Protein AF-A0A2M7DZZ6-F1 (afdb_monomer_lite)

Radius of gyration: 14.43 Å; chains: 1; bounding box: 32×35×32 Å

Secondary structure (DSSP, 8-state):
-HHHHHHH------------GGGHHHHTT-TT---------GGG--EEEPTT--EEE-------TT-

Structure (mmCIF, N/CA/C/O backbone):
data_AF-A0A2M7DZZ6-F1
#
_entry.id   AF-A0A2M7DZZ6-F1
#
loop_
_atom_site.group_PDB
_atom_site.id
_atom_site.type_symbol
_atom_site.label_atom_id
_atom_site.la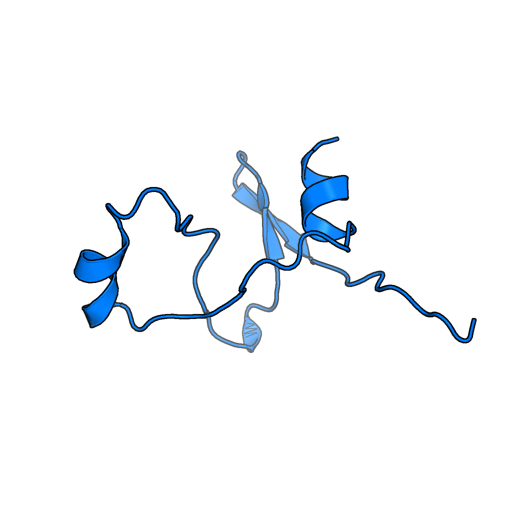bel_alt_id
_atom_site.label_comp_id
_atom_site.label_asym_id
_atom_site.label_entity_id
_atom_site.label_seq_id
_atom_site.pdbx_PDB_ins_code
_atom_site.Cartn_x
_atom_site.Cartn_y
_atom_site.Cartn_z
_atom_site.occupancy
_atom_site.B_iso_or_equiv
_atom_site.auth_seq_id
_atom_site.auth_comp_id
_atom_site.auth_asym_id
_atom_site.auth_atom_id
_atom_site.pdbx_PDB_model_num
ATOM 1 N N . ALA A 1 1 ? 3.218 -8.429 -16.835 1.00 66.88 1 ALA A N 1
ATOM 2 C CA . ALA A 1 1 ? 2.295 -9.151 -15.941 1.00 66.88 1 ALA A CA 1
ATOM 3 C C . ALA A 1 1 ? 1.450 -8.111 -15.200 1.00 66.88 1 ALA A C 1
ATOM 5 O O . ALA A 1 1 ? 1.932 -6.981 -15.096 1.00 66.88 1 ALA A O 1
ATOM 6 N N . PRO A 1 2 ? 0.203 -8.414 -14.804 1.00 77.81 2 PRO A N 1
ATOM 7 C CA . PRO A 1 2 ? -0.734 -7.438 -14.228 1.00 77.81 2 PRO A CA 1
ATOM 8 C C . PRO A 1 2 ? -0.153 -6.623 -13.062 1.00 77.81 2 PRO A C 1
ATOM 10 O O . PRO A 1 2 ? -0.415 -5.433 -12.943 1.00 77.81 2 PRO A O 1
ATOM 13 N N . GLU A 1 3 ? 0.721 -7.233 -12.266 1.00 80.75 3 GLU A N 1
ATOM 14 C CA . GLU A 1 3 ? 1.370 -6.652 -11.088 1.00 80.75 3 GLU A CA 1
ATOM 15 C C . GLU A 1 3 ? 2.323 -5.512 -11.464 1.00 80.75 3 GLU A C 1
ATOM 17 O O . GLU A 1 3 ? 2.435 -4.519 -10.753 1.00 80.75 3 GLU A O 1
ATOM 22 N N . ILE A 1 4 ? 2.987 -5.619 -12.620 1.00 81.00 4 ILE A N 1
ATOM 23 C CA . ILE A 1 4 ? 3.889 -4.570 -13.114 1.00 81.00 4 ILE A CA 1
ATOM 24 C C . ILE A 1 4 ? 3.086 -3.319 -13.476 1.00 81.00 4 ILE A C 1
ATOM 26 O O . ILE A 1 4 ? 3.524 -2.218 -13.154 1.00 81.00 4 ILE A O 1
ATOM 30 N N . ALA A 1 5 ? 1.924 -3.495 -14.116 1.00 83.19 5 ALA A N 1
ATOM 31 C CA . ALA A 1 5 ? 1.028 -2.395 -14.460 1.00 83.19 5 ALA A CA 1
ATOM 32 C C . ALA A 1 5 ? 0.385 -1.788 -13.205 1.00 83.19 5 ALA A C 1
ATOM 34 O O . ALA A 1 5 ? 0.359 -0.575 -13.084 1.00 83.19 5 ALA A O 1
ATOM 35 N N . ALA A 1 6 ? -0.038 -2.605 -12.237 1.00 86.50 6 ALA A N 1
ATOM 36 C CA . ALA A 1 6 ? -0.615 -2.109 -10.987 1.00 86.50 6 ALA A CA 1
ATOM 37 C C . ALA A 1 6 ? 0.385 -1.320 -10.118 1.00 86.50 6 ALA A C 1
ATOM 39 O O . ALA A 1 6 ? -0.003 -0.374 -9.443 1.00 86.50 6 ALA A O 1
ATOM 40 N N . LEU A 1 7 ? 1.669 -1.703 -10.112 1.00 87.12 7 LEU A N 1
ATOM 41 C CA . LEU A 1 7 ? 2.685 -1.070 -9.257 1.00 87.12 7 LEU A CA 1
ATOM 42 C C . LEU A 1 7 ? 3.453 0.074 -9.928 1.00 87.12 7 LEU A C 1
ATOM 44 O O . LEU A 1 7 ? 3.970 0.944 -9.233 1.00 87.12 7 LEU A O 1
ATOM 48 N N . ASN A 1 8 ? 3.590 0.046 -11.255 1.00 83.38 8 ASN A N 1
ATOM 49 C CA . ASN A 1 8 ? 4.395 1.023 -12.002 1.00 83.38 8 ASN A CA 1
ATOM 50 C C . ASN A 1 8 ? 3.598 1.768 -13.075 1.00 83.38 8 ASN A C 1
ATOM 52 O O . ASN A 1 8 ? 4.151 2.638 -13.748 1.00 83.38 8 ASN A O 1
ATOM 56 N N . GLY A 1 9 ? 2.332 1.408 -13.265 1.00 79.25 9 GLY A N 1
ATOM 57 C CA . GLY A 1 9 ? 1.398 2.195 -14.049 1.00 79.25 9 GLY A CA 1
ATOM 58 C C . GLY A 1 9 ? 1.089 3.524 -13.370 1.00 79.25 9 GLY A C 1
ATOM 59 O O . GLY A 1 9 ? 1.548 3.834 -12.270 1.00 79.25 9 GLY A O 1
ATOM 60 N N . GLY A 1 10 ? 0.323 4.335 -14.072 1.00 83.25 10 GLY A N 1
ATOM 61 C CA . GLY A 1 10 ? -0.170 5.612 -13.595 1.00 83.25 10 GLY A CA 1
ATOM 62 C C . GLY A 1 10 ? -1.433 5.966 -14.362 1.00 83.25 10 GLY A C 1
ATOM 63 O O . GLY A 1 10 ? -1.914 5.171 -15.163 1.00 83.25 10 GLY A O 1
ATOM 64 N N . GLU A 1 11 ? -1.945 7.175 -14.136 1.00 86.50 11 GLU A N 1
ATOM 65 C CA . GLU A 1 11 ? -3.184 7.667 -14.764 1.00 86.50 11 GLU A CA 1
ATOM 66 C C . GLU A 1 11 ? -4.459 6.896 -14.362 1.00 86.50 11 GLU A C 1
ATOM 68 O O . GLU A 1 11 ? -5.512 7.112 -14.953 1.00 86.50 11 GLU A O 1
ATOM 73 N N . ASP A 1 12 ? -4.406 6.065 -13.314 1.00 87.06 12 ASP A N 1
ATOM 74 C CA . ASP A 1 12 ? -5.593 5.399 -12.754 1.00 87.06 12 ASP A CA 1
ATOM 75 C C . ASP A 1 12 ? -6.483 6.364 -11.948 1.00 87.06 12 ASP A C 1
ATOM 77 O O . ASP A 1 12 ? -7.683 6.149 -11.813 1.00 87.06 12 ASP A O 1
ATOM 81 N N . TYR A 1 13 ? -5.905 7.453 -11.422 1.00 90.38 13 TYR A N 1
ATOM 82 C CA . TYR A 1 13 ? -6.589 8.462 -10.591 1.00 90.38 13 TYR A CA 1
ATOM 83 C C . TYR A 1 13 ? -7.357 7.887 -9.383 1.00 90.38 13 TYR A C 1
ATOM 85 O O . TYR A 1 13 ? -8.302 8.500 -8.885 1.00 90.38 13 TYR A O 1
ATOM 93 N N . GLU A 1 14 ? -6.915 6.734 -8.886 1.00 93.56 14 GLU A N 1
ATOM 94 C CA . GLU A 1 14 ? -7.462 6.072 -7.705 1.00 93.56 14 GLU A CA 1
ATOM 95 C C . GLU A 1 14 ? -6.930 6.671 -6.394 1.00 93.56 14 GLU A C 1
ATOM 97 O O . GLU A 1 14 ? -5.910 7.368 -6.349 1.00 93.56 14 GLU A O 1
ATOM 102 N N . LEU A 1 15 ? -7.618 6.367 -5.292 1.00 94.94 15 LEU A N 1
ATOM 103 C CA . LEU A 1 15 ? -7.196 6.762 -3.949 1.00 94.94 15 LEU A CA 1
ATOM 104 C C . LEU A 1 15 ? -6.399 5.646 -3.269 1.00 94.94 15 LEU A C 1
ATOM 106 O O . LEU A 1 15 ? -6.892 4.534 -3.093 1.00 94.94 15 LEU A O 1
ATOM 110 N N . LEU A 1 16 ? -5.207 5.983 -2.773 1.00 94.69 16 LEU A N 1
ATOM 111 C CA . LEU A 1 16 ? -4.441 5.141 -1.857 1.00 94.69 16 LEU A CA 1
ATOM 112 C C . LEU A 1 16 ? -4.447 5.768 -0.463 1.00 94.69 16 LEU A C 1
ATOM 114 O O . LEU A 1 16 ? -3.996 6.897 -0.271 1.00 94.69 16 LEU A O 1
ATOM 118 N N . PHE A 1 17 ? -4.959 5.035 0.519 1.00 96.25 17 PHE A N 1
ATOM 119 C CA . PHE A 1 17 ? -5.077 5.507 1.894 1.00 96.25 17 PHE A CA 1
ATOM 120 C C . PHE A 1 17 ? -4.966 4.350 2.885 1.00 96.25 17 PHE A C 1
ATOM 122 O O . PHE A 1 17 ? -4.994 3.176 2.519 1.00 96.25 17 PHE A O 1
ATOM 129 N N . THR A 1 18 ? -4.848 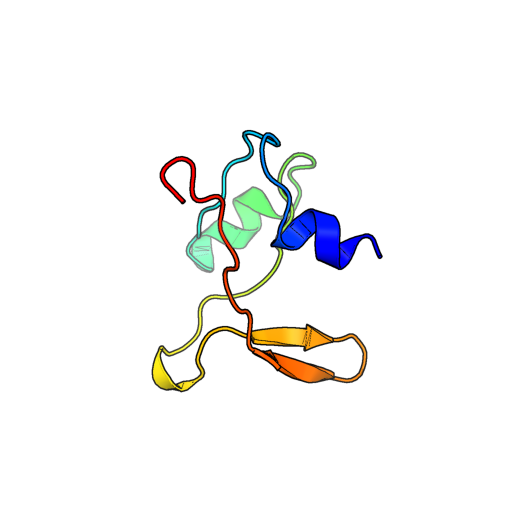4.699 4.163 1.00 97.25 18 THR A N 1
ATOM 130 C CA . THR A 1 18 ? -4.842 3.746 5.271 1.00 97.25 18 THR A CA 1
ATOM 131 C C . THR A 1 18 ? -6.064 3.967 6.153 1.00 97.25 18 THR A C 1
ATOM 133 O O . THR A 1 18 ? -6.603 5.073 6.240 1.00 97.25 18 THR A O 1
ATOM 136 N N . VAL A 1 19 ? -6.507 2.907 6.825 1.00 96.81 19 VAL A N 1
ATOM 137 C CA . VAL A 1 19 ? -7.539 2.980 7.861 1.00 96.81 19 VAL A CA 1
ATOM 138 C C . VAL A 1 19 ? -7.049 2.298 9.120 1.00 96.81 19 VAL A C 1
ATOM 140 O O . VAL A 1 19 ? -6.243 1.370 9.081 1.00 96.81 19 VAL A O 1
ATOM 143 N N . SER A 1 20 ? -7.564 2.744 10.259 1.00 96.75 20 SER A N 1
ATOM 144 C CA . SER A 1 20 ? -7.302 2.052 11.511 1.00 96.75 20 SER A CA 1
ATOM 145 C C . SER A 1 20 ? -8.047 0.710 11.551 1.00 96.75 20 SER A C 1
ATOM 147 O O . SER A 1 20 ? -9.163 0.601 11.041 1.00 96.75 20 SER A O 1
ATOM 149 N N . LEU A 1 21 ? -7.471 -0.308 12.200 1.00 95.12 21 LEU A N 1
ATOM 150 C CA . LEU A 1 21 ? -8.080 -1.647 12.275 1.00 95.12 21 LEU A CA 1
ATOM 151 C C . LEU A 1 21 ? -9.492 -1.641 12.889 1.00 95.12 21 LEU A C 1
ATOM 153 O O . LEU A 1 21 ? -10.342 -2.425 12.478 1.00 95.12 21 LEU A O 1
ATOM 157 N N . LYS A 1 22 ? -9.788 -0.715 13.814 1.00 97.31 22 LYS A N 1
ATOM 158 C CA . LYS A 1 22 ? -11.141 -0.539 14.388 1.00 97.31 22 LYS A CA 1
ATOM 159 C C . LYS A 1 22 ? -12.197 -0.122 13.353 1.00 97.31 22 LYS A C 1
ATOM 161 O O . LYS A 1 22 ? -13.385 -0.314 13.593 1.00 97.31 22 LYS A O 1
ATOM 166 N N . ASP A 1 23 ? -11.781 0.460 12.229 1.00 96.50 23 ASP A N 1
ATOM 167 C CA . ASP A 1 23 ? -12.662 0.920 11.154 1.00 96.50 23 ASP A CA 1
ATOM 168 C C . ASP A 1 23 ? -12.735 -0.077 9.984 1.00 96.50 23 ASP A C 1
ATOM 170 O O . ASP A 1 23 ? -13.547 0.113 9.083 1.00 96.50 23 ASP A O 1
ATOM 174 N N . TYR A 1 24 ? -11.955 -1.166 10.011 1.00 95.12 24 TYR A N 1
ATOM 175 C CA . TYR A 1 24 ? -11.909 -2.178 8.947 1.00 95.12 24 TYR A CA 1
ATOM 176 C C . TYR A 1 24 ? -13.290 -2.758 8.613 1.00 95.12 24 TYR A C 1
ATOM 178 O O . TYR A 1 24 ? -13.680 -2.857 7.450 1.00 95.12 24 TYR A O 1
ATOM 186 N N . GLU A 1 25 ? -14.078 -3.064 9.644 1.00 95.75 25 GLU A N 1
ATOM 187 C CA . GLU A 1 25 ? -15.431 -3.610 9.500 1.00 95.75 25 GLU A CA 1
ATOM 188 C C . GLU A 1 25 ? -16.372 -2.690 8.708 1.00 95.75 25 GLU A C 1
ATOM 190 O O . GLU A 1 25 ? -17.309 -3.173 8.075 1.00 95.75 25 GLU A O 1
ATOM 195 N N . LYS A 1 26 ? -16.109 -1.375 8.696 1.00 95.75 26 LYS A N 1
ATOM 196 C CA . LYS A 1 26 ? -16.904 -0.396 7.942 1.00 95.75 26 LYS A CA 1
ATOM 197 C C . LYS A 1 26 ? -16.620 -0.445 6.442 1.00 95.75 26 LYS A C 1
ATOM 199 O O . LYS A 1 26 ? -17.492 -0.070 5.666 1.00 95.75 26 LYS A O 1
ATOM 204 N N . ILE A 1 27 ? -15.421 -0.877 6.043 1.00 95.19 27 ILE A N 1
ATOM 205 C CA . ILE A 1 27 ? -14.967 -0.810 4.647 1.00 95.19 27 ILE A CA 1
ATOM 206 C C . ILE A 1 27 ? -14.901 -2.169 3.952 1.00 95.19 27 ILE A C 1
ATOM 208 O O . ILE A 1 27 ? -15.041 -2.220 2.738 1.00 95.19 27 ILE A O 1
ATOM 212 N N . LYS A 1 28 ? -14.742 -3.276 4.693 1.00 91.88 28 LYS A N 1
ATOM 213 C CA . LYS A 1 28 ? -14.429 -4.602 4.121 1.00 91.88 28 LYS A CA 1
ATOM 214 C C . LYS A 1 28 ? -15.446 -5.153 3.111 1.00 91.88 28 LYS A C 1
ATOM 216 O O . LYS A 1 28 ? -15.123 -6.062 2.360 1.00 91.88 28 LYS A O 1
ATOM 221 N N . ASN A 1 29 ? -16.679 -4.645 3.136 1.00 93.94 29 ASN A N 1
ATOM 222 C CA . ASN A 1 29 ? -17.771 -5.087 2.263 1.00 93.94 29 ASN 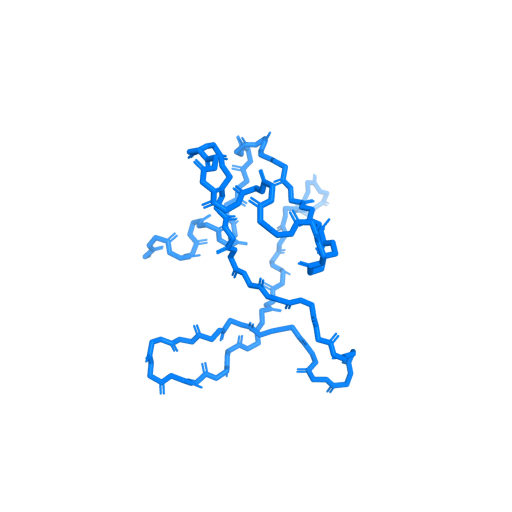A CA 1
ATOM 223 C C . ASN A 1 29 ? -18.118 -4.059 1.169 1.00 93.94 29 ASN A C 1
ATOM 225 O O . ASN A 1 29 ? -19.059 -4.287 0.407 1.00 93.94 29 ASN A O 1
ATOM 229 N N . LEU A 1 30 ? -17.418 -2.921 1.114 1.00 96.31 30 LEU A N 1
ATOM 230 C CA . LEU A 1 30 ? -17.607 -1.921 0.064 1.00 96.31 30 LEU A CA 1
ATOM 231 C C . LEU A 1 30 ? -16.935 -2.425 -1.213 1.00 96.31 30 LEU A C 1
ATOM 233 O O . LEU A 1 30 ? -15.763 -2.786 -1.196 1.00 96.31 30 LEU A O 1
ATOM 237 N N . LYS A 1 31 ? -17.682 -2.482 -2.317 1.00 94.94 31 LYS A N 1
ATOM 238 C CA . LYS A 1 31 ? -17.210 -3.100 -3.568 1.00 94.94 31 LYS A CA 1
ATOM 239 C C . LYS A 1 31 ? -16.144 -2.264 -4.269 1.00 94.94 31 LYS A C 1
ATOM 241 O O . LYS A 1 31 ? -15.358 -2.795 -5.040 1.00 94.94 31 LYS A O 1
ATOM 246 N N . GLU A 1 32 ? -16.154 -0.966 -4.009 1.00 95.69 32 GLU A N 1
ATOM 247 C CA . GLU A 1 32 ? -15.269 0.040 -4.580 1.00 95.69 32 GLU A CA 1
ATOM 248 C C . GLU A 1 32 ? -13.909 0.085 -3.869 1.00 95.69 32 GLU A C 1
ATOM 250 O O . GLU A 1 32 ? -13.000 0.763 -4.331 1.00 95.69 32 GLU A O 1
ATOM 255 N N . ILE A 1 33 ? -13.756 -0.615 -2.737 1.00 95.94 33 ILE A N 1
ATOM 256 C CA . ILE A 1 33 ? -12.542 -0.581 -1.919 1.00 95.94 33 ILE A CA 1
ATOM 257 C C . ILE A 1 33 ? -11.930 -1.975 -1.863 1.00 95.94 33 ILE A C 1
ATOM 259 O O . ILE A 1 33 ? -12.556 -2.932 -1.414 1.00 95.94 33 ILE A O 1
ATOM 263 N N . SER A 1 34 ? -10.664 -2.068 -2.258 1.00 94.69 34 SER A N 1
ATOM 264 C CA . SER A 1 34 ? -9.858 -3.279 -2.104 1.00 94.69 34 SER A CA 1
ATOM 265 C C . SER A 1 34 ? -8.790 -3.062 -1.039 1.00 94.69 34 SER A C 1
ATOM 267 O O . SER A 1 34 ? -8.030 -2.098 -1.095 1.00 94.69 34 SER A O 1
ATOM 269 N N . VAL A 1 35 ? -8.715 -3.967 -0.063 1.00 94.62 35 VAL A N 1
ATOM 270 C CA . VAL A 1 35 ? -7.638 -3.961 0.933 1.00 94.62 35 VAL A CA 1
ATOM 271 C C . VAL A 1 35 ? -6.448 -4.719 0.360 1.00 94.62 35 VAL A C 1
ATOM 273 O O . VAL A 1 35 ? -6.541 -5.918 0.114 1.00 94.62 35 VAL A O 1
ATOM 276 N N . ILE A 1 36 ? -5.341 -4.008 0.142 1.00 94.00 36 ILE A N 1
ATOM 277 C CA . ILE A 1 36 ? -4.164 -4.524 -0.578 1.00 94.00 36 ILE A CA 1
ATOM 278 C C . ILE A 1 36 ? -2.951 -4.804 0.324 1.00 94.00 36 ILE A C 1
ATOM 280 O O . ILE A 1 36 ? -1.902 -5.208 -0.165 1.00 94.00 36 ILE A O 1
ATOM 284 N N . GLY A 1 37 ? -3.063 -4.580 1.636 1.00 94.25 37 GLY A N 1
ATOM 285 C CA . GLY A 1 37 ? -1.956 -4.784 2.567 1.00 94.25 37 GLY A CA 1
ATOM 286 C C . GLY A 1 37 ? -2.236 -4.259 3.972 1.00 94.25 37 GLY A C 1
ATOM 287 O O . GLY A 1 37 ? -3.367 -3.904 4.304 1.00 94.25 37 GLY A O 1
ATOM 288 N N . ASN A 1 38 ? -1.184 -4.205 4.790 1.00 95.00 38 ASN A N 1
ATOM 289 C CA . ASN A 1 38 ? -1.215 -3.695 6.160 1.00 95.00 38 ASN A CA 1
ATOM 290 C C . ASN A 1 38 ? -0.026 -2.758 6.392 1.00 95.00 38 ASN A C 1
ATOM 292 O O . ASN A 1 38 ? 1.048 -2.973 5.833 1.00 95.00 38 ASN A O 1
ATOM 296 N N . ILE A 1 39 ? -0.209 -1.751 7.246 1.00 96.19 39 ILE A N 1
ATOM 297 C CA . ILE A 1 39 ? 0.903 -0.941 7.753 1.00 96.19 39 ILE A CA 1
ATOM 298 C C . ILE A 1 39 ? 1.606 -1.721 8.865 1.00 96.19 39 ILE A C 1
ATOM 300 O O . ILE A 1 39 ? 0.946 -2.258 9.756 1.00 96.19 39 ILE A O 1
ATOM 304 N N . ILE A 1 40 ? 2.932 -1.776 8.790 1.00 94.75 40 ILE A N 1
ATOM 305 C CA . I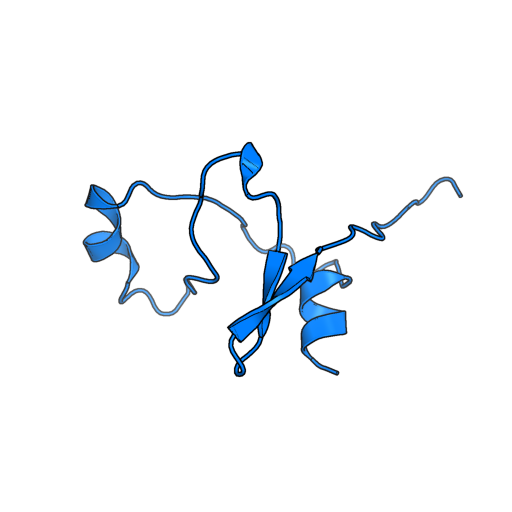LE A 1 40 ? 3.822 -2.479 9.721 1.00 94.75 40 ILE A CA 1
ATOM 306 C C . ILE A 1 40 ? 4.858 -1.504 10.292 1.00 94.75 40 ILE A C 1
ATOM 308 O O . ILE A 1 40 ? 4.807 -0.306 9.997 1.00 94.75 40 ILE A O 1
ATOM 312 N N . ASP A 1 41 ? 5.757 -1.996 11.142 1.00 96.44 41 ASP A N 1
ATOM 313 C CA . ASP A 1 41 ? 6.857 -1.184 11.654 1.00 96.44 41 ASP A CA 1
ATOM 314 C C . ASP A 1 41 ? 7.785 -0.758 10.506 1.00 96.44 41 ASP A C 1
ATOM 316 O O . ASP A 1 41 ? 8.019 -1.511 9.561 1.00 96.44 41 ASP A O 1
ATOM 320 N N . GLU A 1 42 ? 8.327 0.456 10.580 1.00 93.62 42 GLU A N 1
ATOM 321 C CA . GLU A 1 42 ? 9.232 0.979 9.554 1.00 93.62 42 GLU A CA 1
ATOM 322 C C . GLU A 1 42 ? 10.469 0.083 9.362 1.00 93.62 42 GLU A C 1
ATOM 324 O O . GLU A 1 42 ? 10.974 -0.044 8.246 1.00 93.62 42 GLU A O 1
ATOM 329 N N . SER A 1 43 ? 10.925 -0.587 10.428 1.00 95.50 43 SER A N 1
ATOM 330 C CA . SER A 1 43 ? 12.076 -1.496 10.386 1.00 95.50 43 SER A CA 1
ATOM 331 C C . SER A 1 43 ? 11.868 -2.739 9.514 1.00 95.50 43 SER A C 1
ATOM 333 O O . SER A 1 43 ? 12.852 -3.302 9.030 1.00 95.50 43 SER A O 1
ATOM 335 N N . ASP A 1 44 ? 10.616 -3.123 9.250 1.00 92.31 44 ASP A N 1
ATOM 336 C CA . ASP A 1 44 ? 10.267 -4.247 8.374 1.00 92.31 44 ASP A CA 1
ATOM 337 C C . ASP A 1 44 ? 10.218 -3.844 6.882 1.00 92.31 44 ASP A C 1
ATOM 339 O O . ASP A 1 44 ? 10.185 -4.701 5.994 1.00 92.31 44 ASP A O 1
ATOM 343 N N . GLY A 1 45 ? 10.260 -2.541 6.582 1.00 92.00 45 GLY A N 1
ATOM 344 C CA . GLY A 1 45 ? 10.343 -2.000 5.225 1.00 92.00 45 GLY A CA 1
ATOM 345 C C . GLY A 1 45 ? 9.050 -2.090 4.400 1.00 92.00 45 GLY A C 1
ATOM 346 O O . GLY A 1 45 ? 7.951 -2.287 4.913 1.00 92.00 45 GLY A O 1
ATOM 347 N N . MET A 1 46 ? 9.182 -1.907 3.080 1.00 93.19 46 MET A N 1
ATOM 348 C CA . MET A 1 46 ? 8.066 -1.900 2.125 1.00 93.19 46 MET A CA 1
ATOM 349 C C . MET A 1 46 ? 8.223 -3.039 1.116 1.00 93.19 46 MET A C 1
ATOM 351 O O . MET A 1 46 ? 9.037 -2.965 0.193 1.00 93.19 46 MET A O 1
ATOM 355 N N . ASN A 1 47 ? 7.427 -4.092 1.292 1.00 93.44 47 ASN A N 1
ATOM 356 C CA . ASN A 1 47 ? 7.561 -5.334 0.539 1.00 93.44 47 ASN A CA 1
ATOM 357 C C . ASN A 1 47 ? 6.227 -5.773 -0.071 1.00 93.44 47 ASN A C 1
ATOM 359 O O . ASN A 1 47 ? 5.182 -5.713 0.575 1.00 93.44 47 ASN A O 1
ATOM 363 N N . LEU A 1 48 ? 6.286 -6.285 -1.298 1.00 92.81 48 LEU A N 1
ATOM 364 C CA . LEU A 1 48 ? 5.240 -7.107 -1.883 1.00 92.81 48 LEU A CA 1
ATOM 365 C C . LEU A 1 48 ? 5.415 -8.534 -1.363 1.00 92.81 48 LEU A C 1
ATOM 367 O O . LEU A 1 48 ? 6.490 -9.123 -1.498 1.00 92.81 48 LEU A O 1
ATOM 371 N N . ILE A 1 49 ? 4.356 -9.090 -0.783 1.00 93.31 49 ILE A N 1
ATOM 372 C CA . ILE A 1 49 ? 4.324 -10.490 -0.365 1.00 93.31 49 ILE A CA 1
ATOM 373 C C . ILE A 1 49 ? 3.728 -11.300 -1.509 1.00 93.31 49 ILE A C 1
ATOM 375 O O . ILE A 1 49 ? 2.585 -11.083 -1.899 1.00 93.31 49 ILE A O 1
ATOM 379 N N . SER A 1 50 ? 4.526 -12.199 -2.068 1.00 90.50 50 SER A N 1
ATOM 380 C CA . SER A 1 50 ? 4.073 -13.118 -3.117 1.00 90.50 50 SER A CA 1
ATOM 381 C C . SER A 1 50 ? 3.271 -14.289 -2.542 1.00 90.50 50 SER A C 1
ATOM 383 O O . SER A 1 50 ? 3.335 -14.563 -1.343 1.00 90.50 50 SER A O 1
ATOM 385 N N . ASP A 1 51 ? 2.547 -15.010 -3.400 1.00 89.94 51 ASP A N 1
ATOM 386 C CA . ASP A 1 51 ? 1.694 -16.138 -2.997 1.00 89.94 51 ASP A CA 1
ATOM 387 C C . ASP A 1 51 ? 2.456 -17.263 -2.269 1.00 89.94 51 ASP A C 1
ATOM 389 O O . ASP A 1 51 ? 1.873 -17.986 -1.462 1.00 89.94 51 ASP A O 1
ATOM 393 N N . ASP A 1 52 ? 3.765 -17.409 -2.521 1.00 94.31 52 ASP A N 1
ATOM 394 C CA . ASP A 1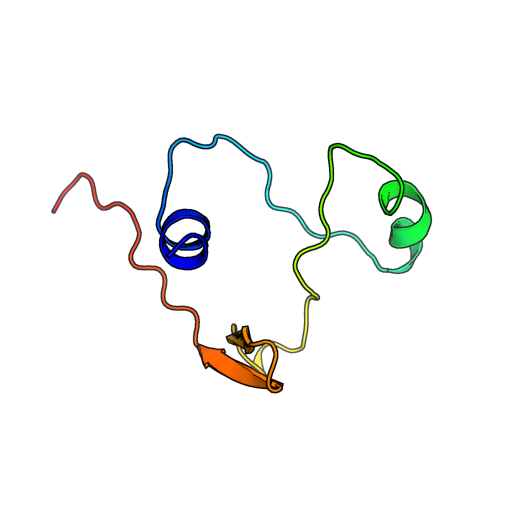 52 ? 4.642 -18.372 -1.835 1.00 94.31 52 ASP A CA 1
ATOM 395 C C . ASP A 1 52 ? 5.280 -17.814 -0.543 1.00 94.31 52 ASP A C 1
ATOM 397 O O . ASP A 1 52 ? 6.107 -18.477 0.087 1.00 94.31 52 ASP A O 1
ATOM 401 N N . GLY A 1 53 ? 4.884 -16.606 -0.133 1.00 92.44 53 GLY A N 1
ATOM 402 C CA . GLY A 1 53 ? 5.317 -15.937 1.090 1.00 92.44 53 GLY A CA 1
ATOM 403 C C . GLY A 1 53 ? 6.647 -15.192 0.979 1.00 92.44 53 GLY A C 1
ATOM 404 O O . GLY A 1 53 ? 7.104 -14.630 1.977 1.00 92.44 53 GLY A O 1
ATOM 405 N N . LYS A 1 54 ? 7.294 -15.150 -0.195 1.00 94.00 54 LYS A N 1
ATOM 406 C CA . LYS A 1 54 ? 8.523 -14.359 -0.351 1.00 94.00 54 LYS A CA 1
ATOM 407 C C . LYS A 1 54 ? 8.227 -12.870 -0.284 1.00 94.00 54 LYS A C 1
ATOM 409 O O . LYS A 1 54 ? 7.270 -12.389 -0.894 1.00 94.00 54 LYS A O 1
ATOM 414 N N . GLN A 1 55 ? 9.118 -12.159 0.401 1.00 93.69 55 GLN A N 1
ATOM 415 C CA . GLN A 1 55 ? 9.144 -10.705 0.462 1.00 93.69 55 GLN A CA 1
ATOM 416 C C . GLN A 1 55 ? 9.967 -10.162 -0.703 1.00 93.69 55 GLN A C 1
ATOM 418 O O . GLN A 1 55 ? 11.138 -10.509 -0.865 1.00 93.69 55 GLN A O 1
ATOM 423 N N . ILE A 1 56 ? 9.343 -9.318 -1.514 1.00 92.06 56 ILE A N 1
ATOM 424 C CA . ILE A 1 56 ? 9.970 -8.661 -2.654 1.00 92.06 56 ILE A CA 1
ATOM 425 C C . ILE A 1 56 ? 9.944 -7.156 -2.371 1.00 92.06 56 ILE A C 1
ATOM 427 O O . ILE A 1 56 ? 8.856 -6.578 -2.352 1.00 92.06 56 ILE A O 1
ATOM 431 N N . PRO A 1 57 ? 11.099 -6.504 -2.149 1.00 91.94 57 PRO A N 1
ATOM 432 C CA . PRO A 1 57 ? 11.142 -5.068 -1.902 1.00 91.94 57 PRO A CA 1
ATOM 433 C C . PRO A 1 57 ? 10.497 -4.282 -3.041 1.00 91.94 57 PRO A C 1
ATOM 435 O O . PRO A 1 57 ? 10.813 -4.496 -4.214 1.00 91.94 57 PRO A O 1
ATOM 438 N N . ILE A 1 58 ? 9.599 -3.362 -2.697 1.00 88.69 58 ILE A N 1
ATOM 439 C CA . ILE A 1 58 ? 8.951 -2.502 -3.685 1.00 88.69 58 ILE A CA 1
ATOM 440 C C . ILE A 1 58 ? 9.881 -1.329 -3.979 1.00 88.69 58 ILE A C 1
ATOM 442 O O . ILE A 1 58 ? 10.235 -0.553 -3.092 1.00 88.69 58 ILE A O 1
ATOM 446 N N . THR A 1 59 ? 10.251 -1.168 -5.246 1.00 81.69 59 THR A N 1
ATOM 447 C CA . THR A 1 59 ? 11.010 -0.009 -5.721 1.00 81.69 59 THR A CA 1
ATOM 448 C C . THR A 1 59 ? 10.109 0.872 -6.569 1.00 81.69 59 THR A C 1
ATOM 450 O O . THR A 1 59 ? 9.644 0.438 -7.622 1.00 81.69 59 THR A O 1
ATOM 453 N N . ALA A 1 60 ? 9.892 2.116 -6.148 1.00 71.38 6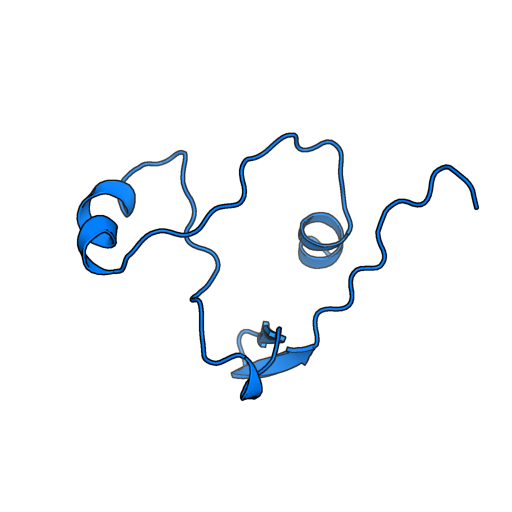0 ALA A N 1
ATOM 454 C CA . ALA A 1 60 ? 9.198 3.091 -6.975 1.00 71.38 60 ALA A CA 1
ATOM 455 C C . ALA A 1 60 ? 10.081 3.460 -8.176 1.00 71.38 60 ALA A C 1
ATOM 457 O O . ALA A 1 60 ? 11.118 4.101 -8.012 1.00 71.38 60 ALA A O 1
ATOM 458 N N . GLN A 1 61 ? 9.682 3.060 -9.384 1.00 71.25 61 GLN A N 1
ATOM 459 C CA . GLN A 1 61 ? 10.313 3.580 -10.599 1.00 71.25 61 GLN A CA 1
ATOM 460 C C . GLN A 1 61 ? 9.886 5.031 -10.855 1.00 71.25 61 GLN A C 1
ATOM 462 O O . GLN A 1 61 ? 10.728 5.855 -11.210 1.00 71.25 61 GLN A O 1
ATOM 467 N N . GLY A 1 62 ? 8.614 5.340 -10.568 1.00 66.19 62 GLY A N 1
ATOM 468 C CA . GLY A 1 62 ? 8.018 6.671 -10.678 1.00 66.19 62 GLY A CA 1
ATOM 469 C C . GLY A 1 62 ? 7.974 7.212 -12.112 1.00 66.19 62 GLY A C 1
ATOM 470 O O . GLY A 1 62 ? 8.750 6.823 -12.981 1.00 66.19 62 GLY A O 1
ATOM 471 N N . TRP A 1 63 ? 7.073 8.160 -12.366 1.00 67.00 63 TRP A N 1
ATOM 472 C CA . TRP A 1 63 ? 7.148 8.990 -13.567 1.00 67.00 63 TRP A CA 1
ATOM 473 C C . TRP A 1 63 ? 8.039 10.204 -13.289 1.00 67.00 63 TRP A C 1
ATOM 475 O O . TRP A 1 63 ? 7.801 10.944 -12.333 1.00 67.00 63 TRP A O 1
ATOM 485 N N . ASN A 1 64 ? 9.052 10.439 -14.125 1.00 73.62 64 ASN A N 1
ATOM 486 C CA . ASN A 1 64 ? 9.881 11.642 -14.060 1.00 73.62 64 ASN A CA 1
ATOM 487 C C . ASN A 1 64 ? 9.724 12.452 -15.350 1.00 73.62 64 ASN A C 1
ATOM 489 O O . ASN A 1 64 ? 10.422 12.206 -16.325 1.00 73.62 64 ASN A O 1
ATOM 493 N N . GLY A 1 65 ? 8.831 13.444 -15.334 1.00 69.50 65 GLY A N 1
ATOM 494 C CA . GLY A 1 65 ? 8.561 14.307 -16.490 1.00 69.50 65 GLY A CA 1
ATOM 495 C C . GLY A 1 65 ? 9.649 15.341 -16.813 1.00 69.50 65 GLY A C 1
ATOM 496 O O . GLY A 1 65 ? 9.442 16.158 -17.703 1.00 69.50 65 GLY A O 1
ATOM 497 N N . ILE A 1 66 ? 10.765 15.351 -16.073 1.00 75.31 66 ILE A N 1
ATOM 498 C CA . ILE A 1 66 ? 11.900 16.277 -16.257 1.00 75.31 66 ILE A CA 1
ATOM 499 C C . ILE A 1 66 ? 13.181 15.510 -16.652 1.00 75.31 66 ILE A C 1
ATOM 501 O O . ILE A 1 66 ? 14.207 16.128 -16.934 1.00 75.31 66 ILE A O 1
ATOM 505 N N . LYS A 1 67 ? 13.145 14.169 -16.675 1.00 55.38 67 LYS A N 1
ATOM 506 C CA . LYS A 1 67 ? 14.257 13.341 -17.159 1.00 55.38 67 LYS A CA 1
ATOM 507 C C . LYS A 1 67 ? 14.202 13.125 -18.663 1.00 55.38 67 LYS A C 1
ATOM 509 O O . LYS A 1 67 ? 13.083 12.968 -19.193 1.00 55.38 67 LYS A O 1
#

pLDDT: mean 88.77, std 9.47, range [55.38, 97.31]

Sequence (67 aa):
APEIAALNGGEDYELLFTVSLKDYEKIKNLKEISVIGNIIDESDGMNLISDDGKQIPITAQGWNGIK

Foldseek 3Di:
DVVCCVQANDPPPDDDDDDDPVCCVVPVPPPNDDDQDDDDDCVVAAFDQDPVRDTHHRDHPDDDPPD